Protein AF-A0A948FMB6-F1 (afdb_monomer_lite)

Secondary structure (DSSP, 8-state):
-PPPPPPPSS-HHHHHHHGGG-----TT-EEESSSSEEEEEEE-SSSTT-EEEEEEE--

pLDDT: mean 94.11, std 7.22, range [56.03, 98.38]

Structure (mmCIF, N/CA/C/O backbone):
data_AF-A0A948FMB6-F1
#
_entry.id   AF-A0A948FMB6-F1
#
loop_
_atom_site.group_PDB
_atom_site.id
_atom_site.type_symbol
_atom_site.label_atom_id
_atom_site.label_alt_id
_atom_site.label_comp_id
_atom_site.label_asym_id
_atom_site.label_entity_id
_atom_site.label_seq_id
_atom_site.pdbx_PDB_ins_code
_atom_site.Cartn_x
_atom_site.Cartn_y
_atom_site.Cartn_z
_atom_site.occupancy
_atom_site.B_iso_or_equiv
_atom_site.auth_seq_id
_atom_site.auth_comp_id
_atom_site.auth_asym_id
_atom_site.auth_atom_id
_atom_site.pdbx_PDB_model_num
ATOM 1 N N . MET A 1 1 ? 21.770 -28.648 -20.783 1.00 56.03 1 MET A N 1
ATOM 2 C CA . MET A 1 1 ? 21.778 -27.349 -21.491 1.00 56.03 1 MET A CA 1
ATOM 3 C C . MET A 1 1 ? 20.852 -26.414 -20.730 1.00 56.03 1 MET A C 1
ATOM 5 O O . MET A 1 1 ? 19.752 -26.841 -20.404 1.00 56.03 1 MET A O 1
ATOM 9 N N . GLY A 1 2 ? 21.324 -25.229 -20.332 1.00 76.31 2 GLY A N 1
ATOM 10 C CA . GLY A 1 2 ? 20.520 -24.260 -19.575 1.00 76.31 2 GLY A CA 1
ATOM 11 C C . GLY A 1 2 ? 19.393 -23.679 -20.429 1.00 76.31 2 GLY A C 1
ATOM 12 O O . GLY A 1 2 ? 19.525 -23.605 -21.649 1.00 76.31 2 GLY A O 1
ATOM 13 N N . GLN A 1 3 ? 18.275 -23.313 -19.801 1.00 78.44 3 GLN A N 1
ATOM 14 C CA . GLN A 1 3 ? 17.156 -22.683 -20.504 1.00 78.44 3 GLN A CA 1
ATOM 15 C C . GLN A 1 3 ? 17.595 -21.331 -21.078 1.00 78.44 3 GLN A C 1
ATOM 17 O O . GLN A 1 3 ? 18.345 -20.597 -20.433 1.00 78.44 3 GLN A O 1
ATOM 22 N N . ALA A 1 4 ? 17.121 -21.009 -22.283 1.00 81.12 4 ALA A N 1
ATOM 23 C CA . ALA A 1 4 ? 17.320 -19.688 -22.864 1.00 81.12 4 ALA A CA 1
ATOM 24 C C . ALA A 1 4 ? 16.745 -18.612 -21.921 1.00 81.12 4 ALA A C 1
ATOM 26 O O . ALA A 1 4 ? 15.706 -18.854 -21.293 1.00 81.12 4 ALA A O 1
ATOM 27 N N . PRO A 1 5 ? 17.400 -17.443 -21.797 1.00 82.31 5 PRO A N 1
ATOM 28 C CA . PRO A 1 5 ? 16.901 -16.366 -20.956 1.00 82.31 5 PRO A CA 1
ATOM 29 C C . PRO A 1 5 ? 15.489 -15.982 -21.401 1.00 82.31 5 PRO A C 1
ATOM 31 O O . PRO A 1 5 ? 15.225 -15.794 -22.589 1.00 82.31 5 PRO A O 1
ATOM 34 N N . ARG A 1 6 ? 14.564 -15.911 -20.441 1.00 85.31 6 ARG A N 1
ATOM 35 C CA . ARG A 1 6 ? 13.199 -15.457 -20.709 1.00 85.31 6 ARG A CA 1
ATOM 36 C C . ARG A 1 6 ? 13.185 -13.948 -20.899 1.00 85.31 6 ARG A C 1
ATOM 38 O O . ARG A 1 6 ? 13.907 -13.223 -20.217 1.00 85.31 6 ARG A O 1
ATOM 45 N N . ASN A 1 7 ? 12.302 -13.498 -21.781 1.00 89.38 7 ASN A N 1
ATOM 46 C CA . ASN A 1 7 ? 11.989 -12.082 -21.901 1.00 89.38 7 ASN A CA 1
ATOM 47 C C . ASN A 1 7 ? 11.361 -11.559 -20.592 1.00 89.38 7 ASN A C 1
ATOM 49 O O . ASN A 1 7 ? 10.705 -12.334 -19.884 1.00 89.38 7 ASN A O 1
ATOM 53 N N . PRO A 1 8 ? 11.533 -10.262 -20.274 1.00 91.69 8 PRO A N 1
ATOM 54 C CA . PRO A 1 8 ? 10.849 -9.625 -19.151 1.00 91.69 8 PRO A CA 1
ATOM 55 C C . PRO A 1 8 ? 9.324 -9.772 -19.247 1.00 91.69 8 PRO A C 1
ATOM 57 O O . PRO A 1 8 ? 8.767 -9.756 -20.343 1.00 91.69 8 PRO A O 1
ATOM 60 N N . LEU A 1 9 ? 8.647 -9.890 -18.098 1.00 93.69 9 LEU A N 1
ATOM 61 C CA . LEU A 1 9 ? 7.181 -10.006 -18.036 1.00 93.69 9 LEU A CA 1
ATOM 62 C C . LEU A 1 9 ? 6.454 -8.684 -18.333 1.00 93.69 9 LEU A C 1
ATOM 64 O O . LEU A 1 9 ? 5.287 -8.706 -18.706 1.00 93.69 9 LEU A O 1
ATOM 68 N N . TYR A 1 10 ? 7.131 -7.552 -18.143 1.00 94.81 10 TYR A N 1
ATOM 69 C CA . TYR A 1 10 ? 6.607 -6.202 -18.336 1.00 94.81 10 TYR A CA 1
ATOM 70 C C . TYR A 1 10 ? 7.737 -5.252 -18.737 1.00 94.81 10 TYR A C 1
ATOM 72 O O . TYR A 1 10 ? 8.924 -5.568 -18.598 1.00 94.81 10 TYR A O 1
ATOM 80 N N . THR A 1 11 ? 7.357 -4.086 -19.245 1.00 96.06 11 THR A N 1
ATOM 81 C CA . THR A 1 11 ? 8.258 -3.040 -19.730 1.00 96.06 11 THR A CA 1
ATOM 82 C C . THR A 1 11 ? 8.325 -1.857 -18.762 1.00 96.06 11 THR A C 1
ATOM 84 O O . THR A 1 11 ? 7.543 -1.744 -17.817 1.00 96.06 11 THR A O 1
ATOM 87 N N . GLU A 1 12 ? 9.263 -0.939 -18.998 1.00 96.56 12 GLU A N 1
ATOM 88 C CA . GLU A 1 12 ? 9.331 0.322 -18.249 1.00 96.56 12 GLU A CA 1
ATOM 89 C C . GLU A 1 12 ? 8.060 1.172 -18.436 1.00 96.56 12 GLU A C 1
ATOM 91 O O . GLU A 1 12 ? 7.603 1.823 -17.498 1.00 96.56 12 GLU A O 1
ATOM 96 N N . ASP A 1 13 ? 7.460 1.138 -19.628 1.00 97.81 13 ASP A N 1
ATOM 97 C CA . ASP A 1 13 ? 6.227 1.866 -19.932 1.00 97.81 13 ASP A CA 1
ATOM 98 C C . ASP A 1 13 ? 5.047 1.368 -19.082 1.00 97.81 13 ASP A C 1
ATOM 100 O O . ASP A 1 13 ? 4.278 2.172 -18.552 1.00 97.81 13 ASP A O 1
ATOM 104 N N . ASP A 1 14 ? 4.965 0.054 -18.847 1.00 97.19 14 ASP A N 1
ATOM 105 C CA . ASP A 1 14 ? 3.970 -0.532 -17.944 1.00 97.19 14 ASP A CA 1
ATOM 106 C C . ASP A 1 14 ? 4.149 -0.010 -16.509 1.00 97.19 14 ASP A C 1
ATOM 108 O O . ASP A 1 14 ? 3.182 0.391 -15.862 1.00 97.19 14 ASP A O 1
ATOM 112 N N . ALA A 1 15 ? 5.394 0.081 -16.025 1.00 96.12 15 ALA A N 1
ATOM 113 C CA . ALA A 1 15 ? 5.681 0.643 -14.705 1.00 96.12 15 ALA A CA 1
ATOM 114 C C . ALA A 1 15 ? 5.287 2.130 -14.608 1.00 96.12 15 ALA A C 1
ATOM 116 O O . ALA A 1 15 ? 4.716 2.558 -13.600 1.00 96.12 15 ALA A O 1
ATOM 117 N N . ARG A 1 16 ? 5.537 2.919 -15.664 1.00 97.69 16 ARG A N 1
ATOM 118 C CA . ARG A 1 16 ? 5.145 4.339 -15.729 1.00 97.69 16 ARG A CA 1
ATOM 119 C C . ARG A 1 16 ? 3.626 4.511 -15.683 1.00 97.69 16 ARG A C 1
ATOM 121 O O . ARG A 1 16 ? 3.147 5.397 -14.977 1.00 97.69 16 ARG A O 1
ATOM 128 N N . LYS A 1 17 ? 2.872 3.647 -16.371 1.00 98.00 17 LYS A N 1
ATOM 129 C CA . LYS A 1 17 ? 1.398 3.644 -16.363 1.00 98.00 17 LYS A CA 1
ATOM 130 C C . LYS A 1 17 ? 0.796 3.320 -14.992 1.00 98.00 17 LYS A C 1
ATOM 132 O O . LYS A 1 17 ? -0.290 3.808 -14.692 1.00 98.00 17 LYS A O 1
ATOM 137 N N . CYS A 1 18 ? 1.489 2.548 -14.154 1.00 97.62 18 CYS A N 1
ATOM 138 C CA . CYS A 1 18 ? 1.028 2.212 -12.803 1.00 97.62 18 CYS A CA 1
ATOM 139 C C . CYS A 1 18 ? 1.241 3.338 -11.780 1.00 97.62 18 CYS A C 1
ATOM 141 O O . CYS A 1 18 ? 0.479 3.433 -10.823 1.00 97.62 18 CYS A O 1
ATOM 143 N N . MET A 1 19 ? 2.246 4.200 -11.970 1.00 96.88 19 MET A N 1
ATOM 144 C CA . MET A 1 19 ? 2.588 5.273 -11.025 1.00 96.88 19 MET A CA 1
ATOM 145 C C . MET A 1 19 ? 1.401 6.167 -10.596 1.00 96.88 19 MET A C 1
ATOM 147 O O . MET A 1 19 ? 1.257 6.400 -9.396 1.00 96.88 19 MET A O 1
ATOM 151 N N . PRO A 1 20 ? 0.514 6.643 -11.498 1.00 97.56 20 PRO A N 1
ATOM 152 C CA . PRO A 1 20 ? -0.634 7.464 -11.099 1.00 97.56 20 PRO A CA 1
ATOM 153 C C . PRO A 1 20 ? -1.735 6.704 -10.340 1.00 97.56 20 PRO A C 1
ATOM 155 O O . PRO A 1 20 ? -2.659 7.340 -9.844 1.00 97.56 20 PRO A O 1
ATOM 158 N N . LEU A 1 21 ? -1.674 5.370 -10.257 1.00 97.44 21 LEU A N 1
ATOM 159 C CA . LEU A 1 21 ? -2.667 4.553 -9.547 1.00 97.44 21 LEU A CA 1
ATOM 160 C C . LEU A 1 21 ? -2.352 4.405 -8.050 1.00 97.44 21 LEU A C 1
ATOM 162 O O . LEU A 1 21 ? -3.189 3.920 -7.289 1.00 97.44 21 LEU A O 1
ATOM 166 N N . PHE A 1 22 ? -1.153 4.799 -7.613 1.00 96.12 22 PHE A N 1
ATOM 167 C CA . PHE A 1 22 ? -0.767 4.732 -6.208 1.00 96.12 22 PHE A CA 1
ATOM 168 C C . PHE A 1 22 ? -1.468 5.814 -5.383 1.00 96.12 22 PHE A C 1
ATOM 170 O O . PHE A 1 22 ? -1.622 6.955 -5.809 1.00 96.12 22 PHE A O 1
ATOM 177 N N . SER A 1 23 ? -1.843 5.455 -4.157 1.00 94.69 23 SER A N 1
ATOM 178 C CA . SER A 1 23 ? -2.357 6.383 -3.149 1.00 94.69 23 SER A CA 1
ATOM 179 C C . SER A 1 23 ? -1.484 6.308 -1.904 1.00 94.69 23 SER A C 1
ATOM 181 O O . SER A 1 23 ? -1.125 5.218 -1.458 1.00 94.69 23 SER A O 1
ATOM 183 N N . GLN A 1 24 ? -1.135 7.466 -1.344 1.00 94.94 24 GLN A N 1
ATOM 184 C CA . GLN A 1 24 ? -0.377 7.524 -0.099 1.00 94.94 24 GLN A CA 1
ATOM 185 C C . GLN A 1 24 ? -1.277 7.162 1.087 1.00 94.94 24 GLN A C 1
ATOM 187 O O . GLN A 1 24 ? -2.405 7.643 1.196 1.00 94.94 24 GLN A O 1
ATOM 192 N N . VAL A 1 25 ? -0.744 6.354 2.000 1.00 96.25 25 VAL A N 1
ATOM 193 C CA . VAL A 1 25 ? -1.390 5.972 3.258 1.00 96.25 25 VAL A CA 1
ATOM 194 C C . VAL A 1 25 ? -0.439 6.205 4.430 1.00 96.25 25 VAL A C 1
ATOM 196 O O . VAL A 1 25 ? 0.781 6.198 4.277 1.00 96.25 25 VAL A O 1
ATOM 199 N N . GLU A 1 26 ? -1.012 6.440 5.600 1.00 97.12 26 GLU A N 1
ATOM 200 C CA . GLU A 1 26 ? -0.333 6.633 6.874 1.00 97.12 26 GLU A CA 1
ATOM 201 C C . GLU A 1 26 ? -0.432 5.344 7.691 1.00 97.12 26 GLU A C 1
ATOM 203 O O . GLU A 1 26 ? -1.448 4.643 7.663 1.00 97.12 26 GLU A O 1
ATOM 208 N N . TYR A 1 27 ? 0.607 5.048 8.465 1.00 97.06 27 TYR A N 1
ATOM 209 C CA . TYR A 1 27 ? 0.556 3.946 9.419 1.00 97.06 27 TYR A CA 1
ATOM 210 C C . TYR A 1 27 ? -0.472 4.207 10.518 1.00 97.06 27 TYR A C 1
ATOM 212 O O . TYR A 1 27 ? -0.789 5.352 10.840 1.00 97.06 27 TYR A O 1
ATOM 220 N N . THR A 1 28 ? -0.971 3.135 11.133 1.00 96.94 28 THR A N 1
ATOM 221 C CA . THR A 1 28 ? -1.922 3.127 12.262 1.00 96.94 28 THR A CA 1
ATOM 222 C C . THR A 1 28 ? -3.301 3.737 11.976 1.00 96.94 28 THR A C 1
ATOM 224 O O . THR A 1 28 ? -4.194 3.651 12.819 1.00 96.94 28 THR A O 1
ATOM 227 N N . LYS A 1 29 ? -3.520 4.286 10.777 1.00 98.00 29 LYS A N 1
ATOM 228 C CA . LYS A 1 29 ? -4.790 4.864 10.338 1.00 98.00 29 LYS A CA 1
ATOM 229 C C . LYS A 1 29 ? -5.651 3.829 9.615 1.00 98.00 29 LYS A C 1
ATOM 231 O O . LYS A 1 29 ? -5.144 3.017 8.842 1.00 98.00 29 LYS A O 1
ATOM 236 N N . LEU A 1 30 ? -6.953 3.862 9.893 1.00 97.62 30 LEU A N 1
ATOM 237 C CA . LEU A 1 30 ? -7.946 3.015 9.240 1.00 97.62 30 LEU A CA 1
ATOM 238 C C . LEU A 1 30 ? -8.403 3.677 7.932 1.00 97.62 30 LEU A C 1
ATOM 240 O O . LEU A 1 30 ? -8.760 4.857 7.920 1.00 97.62 30 LEU A O 1
ATOM 244 N N . TYR A 1 31 ? -8.384 2.916 6.845 1.00 97.88 31 TYR A N 1
ATOM 245 C CA . TYR A 1 31 ? -8.806 3.342 5.517 1.00 97.88 31 TYR A CA 1
ATOM 246 C C . TYR A 1 31 ? -9.967 2.481 5.047 1.00 97.88 31 TYR A C 1
ATOM 248 O O . TYR A 1 31 ? -9.843 1.262 4.938 1.00 97.88 31 TYR A O 1
ATOM 256 N N . LYS A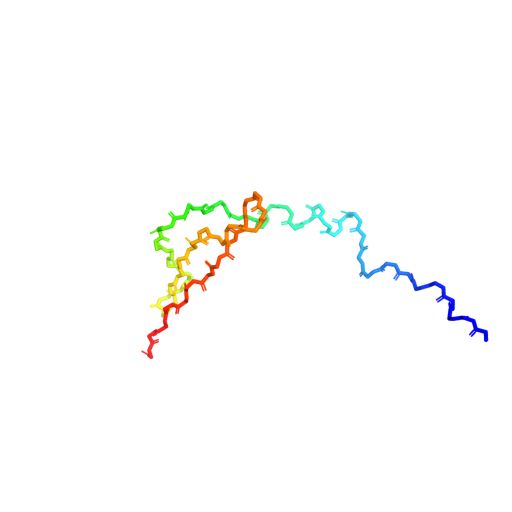 1 32 ? -11.083 3.128 4.718 1.00 97.06 32 LYS A N 1
ATOM 257 C CA . LYS A 1 32 ? -12.236 2.466 4.118 1.00 97.06 32 LYS A CA 1
ATOM 258 C C . LYS A 1 32 ? -11.984 2.248 2.626 1.00 97.06 32 LYS A C 1
ATOM 260 O O . LYS A 1 32 ? -11.821 3.216 1.886 1.00 97.06 32 LYS A O 1
ATOM 265 N N . ILE A 1 33 ? -11.935 0.987 2.199 1.00 96.00 33 ILE A N 1
ATOM 266 C CA . ILE A 1 33 ? -11.723 0.601 0.794 1.00 96.00 33 ILE A CA 1
ATOM 267 C C . ILE A 1 33 ? -13.065 0.405 0.092 1.00 96.00 33 ILE A C 1
ATOM 269 O O . ILE A 1 33 ? -13.258 0.858 -1.033 1.00 96.00 33 ILE A O 1
ATOM 273 N N . THR A 1 34 ? -14.006 -0.245 0.775 1.00 96.25 34 THR A N 1
ATOM 274 C CA . THR A 1 34 ? -15.401 -0.410 0.343 1.00 96.25 34 THR A CA 1
ATOM 275 C C . THR A 1 34 ? -16.326 -0.264 1.551 1.00 96.25 34 THR A C 1
ATOM 277 O O . THR A 1 34 ? -15.857 -0.068 2.670 1.00 96.25 34 THR A O 1
ATOM 280 N N . ASP A 1 35 ? -17.641 -0.381 1.363 1.00 95.88 35 ASP A N 1
ATOM 281 C CA . ASP A 1 35 ? -18.592 -0.376 2.483 1.00 95.88 35 ASP A CA 1
ATOM 282 C C . ASP A 1 35 ? -18.415 -1.532 3.473 1.00 95.88 35 ASP A C 1
ATOM 284 O O . ASP A 1 35 ? -18.843 -1.398 4.614 1.00 95.88 35 ASP A O 1
ATOM 288 N N . GLN A 1 36 ? -17.737 -2.608 3.067 1.00 97.56 36 GLN A N 1
ATOM 289 C CA . GLN A 1 36 ? -17.559 -3.824 3.865 1.00 97.56 36 GLN A CA 1
ATOM 290 C C . GLN A 1 36 ? -16.100 -4.119 4.227 1.00 97.56 36 GLN A C 1
ATOM 292 O O . GLN A 1 36 ? -15.838 -5.061 4.972 1.00 97.56 36 GLN A O 1
ATOM 297 N N . VAL A 1 37 ? -15.142 -3.368 3.670 1.00 97.81 37 VAL A N 1
ATOM 298 C CA . VAL A 1 37 ? -13.708 -3.634 3.837 1.00 97.81 37 VAL A CA 1
ATOM 299 C C . VAL A 1 37 ? -12.981 -2.377 4.275 1.00 97.81 37 VAL A C 1
ATOM 301 O O . VAL A 1 37 ? -12.941 -1.373 3.556 1.00 97.81 37 VAL A O 1
ATOM 304 N N . GLU A 1 38 ? -12.322 -2.486 5.420 1.00 98.19 38 GLU A N 1
ATOM 305 C CA . GLU A 1 38 ? -11.409 -1.485 5.948 1.00 98.19 38 GLU A CA 1
ATOM 306 C C . GLU A 1 38 ? -10.019 -2.092 6.119 1.00 98.19 38 GLU A C 1
ATOM 308 O O . GLU A 1 38 ? -9.865 -3.285 6.386 1.00 98.19 38 GLU A O 1
ATOM 313 N N . VAL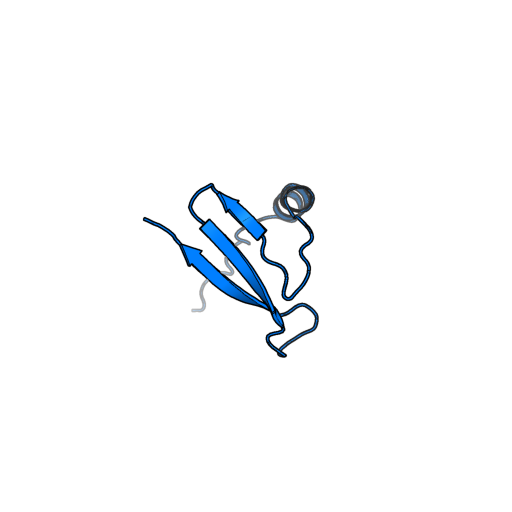 A 1 39 ? -8.986 -1.272 5.959 1.00 98.19 39 VAL A N 1
ATOM 314 C CA . VAL A 1 39 ? -7.597 -1.710 6.108 1.00 98.19 39 VAL A CA 1
ATOM 315 C C . VAL A 1 39 ? -6.814 -0.763 6.998 1.00 98.19 39 VAL A C 1
ATOM 317 O O . VAL A 1 39 ? -7.060 0.444 7.017 1.00 98.19 39 VAL A O 1
ATOM 320 N N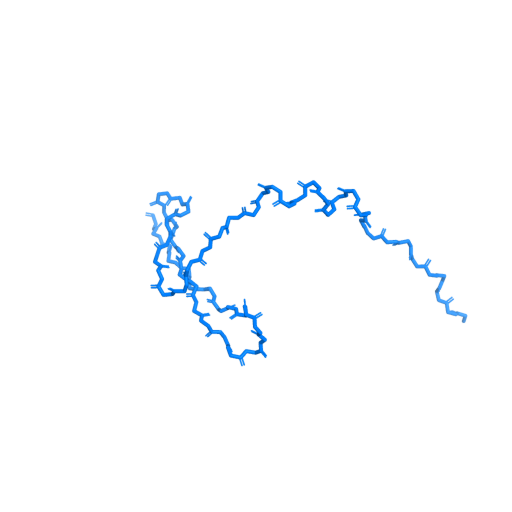 . ARG A 1 40 ? -5.831 -1.300 7.716 1.00 98.38 40 ARG A N 1
ATOM 321 C CA . ARG A 1 40 ? -4.855 -0.523 8.482 1.00 98.38 40 ARG A CA 1
ATOM 322 C C . ARG A 1 40 ? -3.454 -1.037 8.200 1.00 98.38 40 ARG A C 1
ATOM 324 O O . ARG A 1 40 ? -3.204 -2.236 8.249 1.00 98.38 40 ARG A O 1
ATOM 331 N N . PHE A 1 41 ? -2.540 -0.113 7.933 1.00 98.06 41 PHE A N 1
ATOM 332 C CA . PHE A 1 41 ? -1.132 -0.419 7.702 1.00 98.06 41 PHE A CA 1
ATOM 333 C C . PHE A 1 41 ? -0.357 -0.260 9.012 1.00 98.06 41 PHE A C 1
ATOM 335 O O . PHE A 1 41 ? -0.478 0.766 9.682 1.00 98.06 4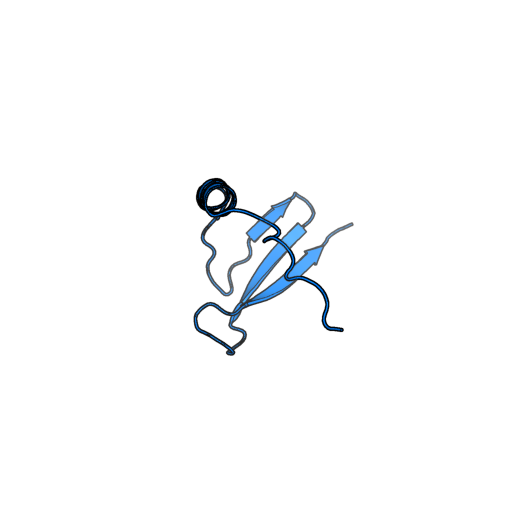1 PHE A O 1
ATOM 342 N N . GLN A 1 42 ? 0.452 -1.253 9.368 1.00 97.50 42 GLN A N 1
ATOM 343 C CA . GLN A 1 42 ? 1.348 -1.242 10.526 1.00 97.50 42 GLN A CA 1
ATOM 344 C C . GLN A 1 42 ? 2.785 -1.419 10.063 1.00 97.50 42 GLN A C 1
ATOM 346 O O . GLN A 1 42 ? 3.027 -2.214 9.159 1.00 97.50 42 GLN A O 1
ATOM 351 N N . ASP A 1 43 ? 3.733 -0.718 10.678 1.00 95.69 43 ASP A N 1
ATOM 352 C CA . ASP A 1 43 ? 5.150 -0.915 10.366 1.00 95.69 43 ASP A CA 1
ATOM 353 C C . ASP A 1 43 ? 5.566 -2.373 10.634 1.00 95.69 43 ASP A C 1
ATOM 355 O O . ASP A 1 43 ? 5.233 -2.947 11.673 1.00 95.69 43 ASP A O 1
ATOM 359 N N . ALA A 1 44 ? 6.261 -2.983 9.671 1.00 95.38 44 ALA A N 1
ATOM 360 C CA . ALA A 1 44 ? 6.718 -4.372 9.764 1.00 95.38 44 ALA A CA 1
ATOM 361 C C . ALA A 1 44 ? 8.188 -4.513 10.201 1.00 95.38 44 ALA A C 1
ATOM 363 O O . ALA A 1 44 ? 8.663 -5.636 10.368 1.00 95.38 44 ALA A O 1
ATOM 364 N N . GLY A 1 45 ? 8.925 -3.408 10.355 1.00 93.19 45 GLY A N 1
ATOM 365 C CA . GLY A 1 45 ? 10.309 -3.407 10.828 1.00 93.19 45 GLY A CA 1
ATOM 366 C C . GLY A 1 45 ? 11.343 -4.097 9.925 1.00 93.19 45 GLY A C 1
ATOM 367 O O . GLY A 1 45 ? 12.416 -4.441 10.416 1.00 93.19 45 GLY A O 1
ATOM 368 N N . HIS A 1 46 ? 11.060 -4.332 8.635 1.00 93.81 46 HIS A N 1
ATOM 369 C CA . HIS A 1 46 ? 11.978 -5.047 7.732 1.00 93.81 46 HIS A CA 1
ATOM 370 C C . HIS A 1 46 ? 12.831 -4.111 6.867 1.00 93.81 46 HIS A C 1
ATOM 372 O O . HIS A 1 46 ? 14.058 -4.175 6.891 1.00 93.81 46 HIS A O 1
ATOM 378 N N . ILE A 1 47 ? 12.183 -3.233 6.102 1.00 96.44 47 ILE A N 1
ATOM 379 C CA . ILE A 1 47 ? 12.826 -2.204 5.276 1.00 96.44 47 ILE A CA 1
ATOM 380 C C . ILE A 1 47 ? 12.060 -0.893 5.432 1.00 96.44 47 ILE A C 1
ATOM 382 O O . ILE A 1 47 ? 10.910 -0.889 5.871 1.00 96.44 47 ILE A O 1
ATOM 386 N N . LEU A 1 48 ? 12.670 0.228 5.045 1.00 95.25 48 LEU A N 1
ATOM 387 C CA . LEU A 1 48 ? 11.969 1.511 5.029 1.00 95.25 48 LEU A CA 1
ATOM 388 C C . LEU A 1 48 ? 10.692 1.398 4.182 1.00 95.25 48 LEU A C 1
ATOM 390 O O . LEU A 1 48 ? 10.756 1.051 3.004 1.00 95.25 48 LEU A O 1
ATOM 394 N N . GLY A 1 49 ? 9.542 1.691 4.790 1.00 92.69 49 GLY A N 1
ATOM 395 C CA . GLY A 1 49 ? 8.241 1.580 4.127 1.00 92.69 49 GLY A CA 1
ATOM 396 C C . GLY A 1 49 ? 7.613 0.179 4.152 1.00 92.69 49 GLY A C 1
ATOM 397 O O . GLY A 1 49 ? 6.571 -0.010 3.532 1.00 92.69 49 GLY A O 1
ATOM 398 N N . SER A 1 50 ? 8.209 -0.808 4.834 1.00 96.50 50 SER A N 1
ATOM 399 C CA . SER A 1 50 ? 7.595 -2.133 4.981 1.00 96.50 50 SER A CA 1
ATOM 400 C C . SER A 1 50 ? 6.376 -2.089 5.897 1.00 96.50 50 SER A C 1
ATOM 402 O O . SER A 1 50 ? 6.465 -1.569 7.008 1.00 96.50 50 SER A O 1
ATOM 404 N N . ALA A 1 51 ? 5.275 -2.711 5.471 1.00 97.31 51 ALA A N 1
ATOM 405 C CA . ALA A 1 5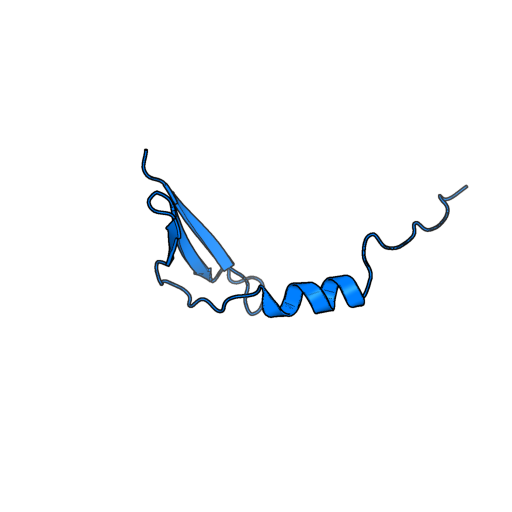1 ? 4.029 -2.726 6.222 1.00 97.31 51 ALA A CA 1
ATOM 406 C C . ALA A 1 51 ? 3.421 -4.132 6.331 1.00 97.31 51 ALA A C 1
ATOM 408 O O . ALA A 1 51 ? 3.430 -4.892 5.364 1.00 97.31 51 ALA A O 1
ATOM 409 N N . SER A 1 52 ? 2.833 -4.441 7.487 1.00 97.62 52 SER A N 1
ATOM 410 C CA . SER A 1 52 ? 1.802 -5.473 7.631 1.00 97.62 52 SER A CA 1
ATOM 411 C C . SER A 1 52 ? 0.431 -4.820 7.464 1.00 97.62 52 SER A C 1
ATOM 413 O O . SER A 1 52 ? 0.209 -3.718 7.966 1.00 97.62 52 SER A O 1
ATOM 415 N N . ILE A 1 53 ? -0.484 -5.478 6.754 1.00 97.56 53 ILE A N 1
ATOM 416 C CA . ILE A 1 53 ? -1.823 -4.943 6.477 1.00 97.56 53 ILE A CA 1
ATOM 417 C C . ILE A 1 53 ? -2.839 -5.740 7.288 1.00 97.56 53 ILE A C 1
ATOM 419 O O . ILE A 1 53 ? -3.015 -6.937 7.073 1.00 97.56 53 ILE A O 1
ATOM 423 N N . GLU A 1 54 ? -3.511 -5.067 8.214 1.00 98.25 54 GLU A N 1
ATOM 424 C CA . GLU A 1 54 ? -4.680 -5.596 8.907 1.00 98.25 54 GLU A CA 1
ATOM 42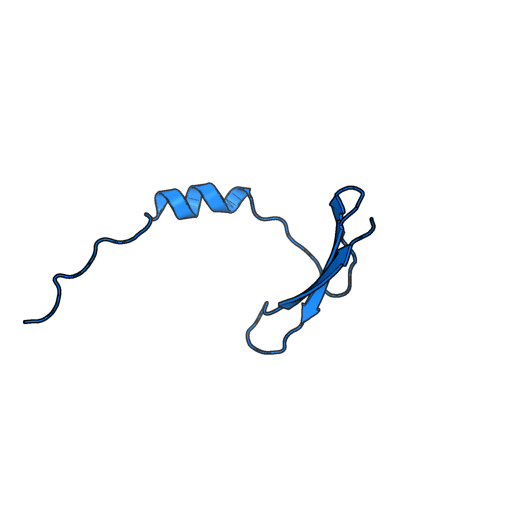5 C C . GLU A 1 54 ? -5.915 -5.318 8.049 1.00 98.25 54 GLU A C 1
ATOM 427 O O . GLU A 1 54 ? -6.142 -4.175 7.649 1.00 98.25 54 GLU A O 1
ATOM 432 N N . VAL A 1 55 ? -6.701 -6.355 7.760 1.00 98.00 55 VAL A N 1
ATOM 433 C CA . VAL A 1 55 ? -7.917 -6.258 6.945 1.00 98.00 55 VAL A CA 1
ATOM 434 C C . VAL A 1 55 ? -9.116 -6.593 7.821 1.00 98.00 55 VAL A C 1
ATOM 436 O O . VAL A 1 55 ? -9.177 -7.671 8.411 1.00 98.00 55 VAL A O 1
ATOM 439 N N . PHE A 1 56 ? -10.067 -5.670 7.889 1.00 98.12 56 PHE A N 1
ATOM 440 C CA . PHE A 1 56 ? -11.321 -5.810 8.617 1.00 98.12 56 PHE A CA 1
ATOM 441 C C . PHE A 1 56 ? -12.441 -5.977 7.597 1.00 98.12 56 PHE A C 1
ATOM 443 O O . PHE A 1 56 ? -12.563 -5.171 6.673 1.00 98.12 56 PHE A O 1
ATOM 450 N N . VAL A 1 57 ? -13.229 -7.040 7.748 1.00 97.62 57 VAL A N 1
ATOM 451 C CA . VAL A 1 57 ? -14.305 -7.394 6.818 1.00 97.62 57 VAL A CA 1
ATOM 452 C C . VAL A 1 57 ? -15.595 -7.586 7.599 1.00 97.62 57 VAL A C 1
ATOM 454 O O . VAL A 1 57 ? -15.595 -8.256 8.632 1.00 97.62 57 VAL A O 1
ATOM 457 N N . THR A 1 58 ? -16.682 -7.012 7.098 1.00 94.25 58 THR A N 1
ATOM 458 C CA . THR A 1 58 ? -18.039 -7.203 7.623 1.00 94.25 58 THR A CA 1
ATOM 459 C C . THR A 1 58 ? -18.896 -7.958 6.606 1.00 94.25 58 THR A C 1
ATOM 461 O O . THR A 1 58 ? -18.787 -7.679 5.412 1.00 94.25 58 THR A O 1
ATOM 464 N N . GLU A 1 59 ? -19.728 -8.897 7.074 1.00 79.25 59 GLU A N 1
ATOM 465 C CA . GLU A 1 59 ? -20.691 -9.655 6.245 1.00 79.25 59 GLU A CA 1
ATOM 466 C C . GLU A 1 59 ? -21.785 -8.765 5.637 1.00 79.25 59 GLU A C 1
ATOM 468 O O . GLU A 1 59 ? -22.271 -7.845 6.335 1.00 79.25 59 GLU A O 1
#

Foldseek 3Di:
DDDDDDDDPDDPVVVVVCVVVDDDDDAPDWDDPDPFKIKHWHAPPDDVPDTDIDIGGDD

Radius of gyration: 17.56 Å; chains: 1; bounding box: 42×35×35 Å

Sequence (59 aa):
MGQAPRNPLYTEDDARKCMPLFSQVEYTKLYKITDQVEVRFQDAGHILGSASIEVFVTE